Protein AF-A0A4R8XDR7-F1 (afdb_monomer_lite)

Radius of gyration: 15.16 Å; chains: 1; bounding box: 42×32×37 Å

Foldseek 3Di:
DEEEALQLVVLLQVVDPPVCSVLLLVLVLVCLLVVVYAFALLSLVVCCVPVVPDPSNVSSVVSPPSRVVLFQDPVLLVVQQVLQVVVVQPVAQDDPVPDDHRLSRSLSSVVVCVVVVNDYAYRHPFDDDDPHYDTPVSSCVSVVHHYDYSVVSCVSSVSDDD

pLDDT: mean 87.78, std 9.66, range [51.88, 98.19]

Structure (mmCIF, N/CA/C/O backbone):
data_AF-A0A4R8XDR7-F1
#
_entry.id   AF-A0A4R8XDR7-F1
#
loop_
_atom_site.group_PDB
_atom_site.id
_atom_site.type_symbol
_atom_site.label_atom_id
_atom_site.label_alt_id
_atom_site.label_comp_id
_atom_site.label_asym_id
_atom_site.label_entity_id
_atom_site.label_seq_id
_atom_site.pdbx_PDB_ins_code
_atom_site.Cartn_x
_atom_site.Cartn_y
_atom_site.Cartn_z
_atom_site.occupancy
_atom_site.B_iso_or_equiv
_atom_site.auth_seq_id
_atom_site.auth_comp_id
_atom_site.auth_asym_id
_atom_site.auth_atom_id
_atom_site.pdbx_PDB_model_num
ATOM 1 N N . MET A 1 1 ? -7.816 -8.168 -1.173 1.00 94.25 1 MET A N 1
ATOM 2 C CA . MET A 1 1 ? -6.901 -7.576 -0.170 1.00 94.25 1 MET A CA 1
ATOM 3 C C . MET A 1 1 ? -6.616 -6.143 -0.580 1.00 94.25 1 MET A C 1
ATOM 5 O O . MET A 1 1 ? -6.658 -5.881 -1.771 1.00 94.25 1 MET A O 1
ATOM 9 N N . VAL A 1 2 ? -6.364 -5.235 0.356 1.00 97.12 2 VAL A N 1
ATOM 10 C CA . VAL A 1 2 ? -5.957 -3.855 0.057 1.00 97.12 2 VAL A CA 1
ATOM 11 C C . VAL A 1 2 ? -4.495 -3.692 0.459 1.00 97.12 2 VAL A C 1
ATOM 13 O O . VAL A 1 2 ? -4.158 -3.988 1.606 1.00 97.12 2 VAL A O 1
ATOM 16 N N . ILE A 1 3 ? -3.638 -3.250 -0.462 1.00 96.44 3 ILE A N 1
ATOM 17 C CA . ILE A 1 3 ? -2.304 -2.737 -0.129 1.00 96.44 3 ILE A CA 1
ATOM 18 C C . ILE A 1 3 ? -2.390 -1.216 -0.136 1.00 96.44 3 ILE A C 1
ATOM 20 O O . ILE A 1 3 ? -2.887 -0.669 -1.109 1.00 96.44 3 ILE A O 1
ATOM 24 N N . ALA A 1 4 ? -1.927 -0.535 0.904 1.00 95.75 4 ALA A N 1
ATOM 25 C CA . ALA A 1 4 ? -1.970 0.924 0.958 1.00 95.75 4 ALA A CA 1
ATOM 26 C C . ALA A 1 4 ? -0.575 1.551 0.900 1.00 95.75 4 ALA A C 1
ATOM 28 O O . ALA A 1 4 ? 0.381 0.995 1.443 1.00 95.75 4 ALA A O 1
ATOM 29 N N . ASP A 1 5 ? -0.481 2.726 0.285 1.00 94.81 5 ASP A N 1
ATOM 30 C CA . ASP A 1 5 ? 0.626 3.655 0.504 1.00 94.81 5 ASP A CA 1
ATOM 31 C C . ASP A 1 5 ? 0.256 4.716 1.559 1.00 94.81 5 ASP A C 1
ATOM 33 O O . ASP A 1 5 ? -0.840 4.702 2.135 1.00 94.81 5 ASP A O 1
ATOM 37 N N . ALA A 1 6 ? 1.181 5.632 1.857 1.00 93.06 6 ALA A N 1
ATOM 38 C CA . ALA A 1 6 ? 0.955 6.636 2.890 1.00 93.06 6 ALA A CA 1
ATOM 39 C C . ALA A 1 6 ? -0.171 7.611 2.512 1.00 93.06 6 ALA A C 1
ATOM 41 O O . ALA A 1 6 ? -1.004 7.948 3.357 1.00 93.06 6 ALA A O 1
ATOM 42 N N . GLN A 1 7 ? -0.235 8.037 1.246 1.00 93.31 7 GLN A N 1
ATOM 43 C CA . GLN A 1 7 ? -1.251 8.984 0.783 1.00 93.31 7 GLN A CA 1
ATOM 44 C C . GLN A 1 7 ? -2.658 8.377 0.833 1.00 93.31 7 GLN A C 1
ATOM 46 O O . GLN A 1 7 ? -3.595 9.015 1.309 1.00 93.31 7 GLN A O 1
ATOM 51 N N . GLY A 1 8 ? -2.809 7.118 0.424 1.00 94.88 8 GLY A N 1
ATOM 52 C CA . GLY A 1 8 ? -4.066 6.390 0.491 1.00 94.88 8 GLY A CA 1
ATOM 53 C C . GLY A 1 8 ? -4.552 6.177 1.928 1.00 94.88 8 GLY A C 1
ATOM 54 O O . GLY A 1 8 ? -5.747 6.322 2.200 1.00 94.88 8 GLY A O 1
ATOM 55 N N . LEU A 1 9 ? -3.641 5.906 2.872 1.00 94.38 9 LEU A N 1
ATOM 56 C CA . LEU A 1 9 ? -3.977 5.841 4.300 1.00 94.38 9 LEU A CA 1
ATOM 57 C C . LEU A 1 9 ? -4.442 7.194 4.851 1.00 94.38 9 LEU A C 1
ATOM 59 O O . LEU A 1 9 ? -5.398 7.226 5.622 1.00 94.38 9 LEU A O 1
ATOM 63 N N . ILE A 1 10 ? -3.815 8.302 4.449 1.00 92.88 10 ILE A N 1
ATOM 64 C CA . ILE A 1 10 ? -4.272 9.652 4.819 1.00 92.88 10 ILE A CA 1
ATOM 65 C C . ILE A 1 10 ? -5.660 9.915 4.232 1.00 92.88 10 ILE A C 1
ATOM 67 O O . ILE A 1 10 ? -6.572 10.297 4.962 1.00 92.88 10 ILE A O 1
ATOM 71 N N . GLY A 1 11 ? -5.857 9.605 2.949 1.00 92.81 11 GLY A N 1
ATOM 72 C CA . GLY A 1 11 ? -7.139 9.778 2.276 1.00 92.81 11 GLY A CA 1
ATOM 73 C C . GLY A 1 11 ? -8.281 8.987 2.923 1.00 92.81 11 GLY A C 1
ATOM 74 O O . GLY A 1 11 ? -9.419 9.448 2.908 1.00 92.81 11 GLY A O 1
ATOM 75 N N . LEU A 1 12 ? -8.008 7.824 3.537 1.00 92.81 12 LEU A N 1
ATOM 76 C CA . LEU A 1 12 ? -9.010 7.091 4.327 1.00 92.81 12 LEU A CA 1
ATOM 77 C C . LEU A 1 12 ? -9.479 7.880 5.549 1.00 92.81 12 LEU A C 1
ATOM 79 O O . LEU A 1 12 ? -10.653 7.812 5.908 1.00 92.81 12 LEU A O 1
ATOM 83 N N . LEU A 1 13 ? -8.576 8.607 6.202 1.00 88.56 13 LEU A N 1
ATOM 84 C CA . LEU A 1 13 ? -8.897 9.386 7.396 1.00 88.56 13 LEU A CA 1
ATOM 85 C C . LEU A 1 13 ? -9.674 10.651 7.071 1.00 88.56 13 LEU A C 1
ATOM 87 O O . LEU A 1 13 ? -10.482 11.084 7.891 1.00 88.56 13 LEU A O 1
ATOM 91 N N . ASP A 1 14 ? -9.452 11.207 5.885 1.00 91.00 14 ASP A N 1
ATOM 92 C CA . ASP A 1 14 ? -10.164 12.385 5.396 1.00 91.00 14 ASP A CA 1
ATOM 93 C C . ASP A 1 14 ? -11.628 12.084 5.032 1.00 91.00 14 ASP A C 1
ATOM 95 O O . ASP A 1 14 ? -12.422 13.006 4.843 1.00 91.00 14 ASP A O 1
ATOM 99 N N . LEU A 1 15 ? -12.026 10.803 4.996 1.00 92.50 15 LEU A N 1
ATOM 100 C CA . LEU A 1 15 ? -13.426 10.402 4.820 1.00 92.50 15 LEU A CA 1
ATOM 101 C C . LEU A 1 15 ? -14.308 10.755 6.023 1.00 92.50 15 LEU A C 1
ATOM 103 O O . LEU A 1 15 ? -15.530 10.811 5.876 1.00 92.50 15 LEU A O 1
ATOM 107 N N . VAL A 1 16 ? -13.719 10.958 7.206 1.00 90.56 16 VAL A N 1
ATOM 108 C CA . VAL A 1 16 ? -14.462 11.235 8.440 1.00 90.56 16 VAL A CA 1
ATOM 109 C C . VAL A 1 16 ? -13.918 12.463 9.175 1.00 90.56 16 VAL A C 1
ATOM 111 O O . VAL A 1 16 ? -12.720 12.750 9.125 1.00 90.56 16 VAL A O 1
ATOM 114 N N . PRO A 1 17 ? -14.763 13.196 9.920 1.00 88.88 17 PRO A N 1
ATOM 115 C CA . PRO A 1 17 ? -14.294 14.267 10.793 1.00 88.88 17 PRO A CA 1
ATOM 116 C C . PRO A 1 17 ? -13.285 13.760 11.834 1.00 88.88 17 PRO A C 1
ATOM 118 O O . PRO A 1 17 ? -13.373 12.627 12.306 1.00 88.88 17 PRO A O 1
ATOM 121 N N . LYS A 1 18 ? -12.373 14.632 12.294 1.00 85.62 18 LYS A N 1
ATOM 122 C CA . LYS A 1 18 ? -11.364 14.287 13.322 1.00 85.62 18 LYS A CA 1
ATOM 123 C C . LYS A 1 18 ? -11.961 13.691 14.611 1.00 85.62 18 LYS A C 1
ATOM 125 O O . LYS A 1 18 ? -11.287 12.913 15.279 1.00 85.62 18 LYS A O 1
ATOM 130 N N . SER A 1 19 ? -13.210 14.022 14.958 1.00 86.38 19 SER A N 1
ATOM 131 C CA . SER A 1 19 ? -13.931 13.442 16.104 1.00 86.38 19 SER A CA 1
ATOM 132 C C . SER A 1 19 ? -14.195 11.939 15.971 1.00 86.38 19 SER A C 1
ATOM 134 O O . SER A 1 19 ? -14.222 11.243 16.984 1.00 86.38 19 SER A O 1
ATOM 136 N N . ASP A 1 20 ? -14.331 11.442 14.740 1.00 87.38 20 ASP A N 1
ATOM 137 C CA . ASP A 1 20 ? -14.745 10.069 14.428 1.00 87.38 20 ASP A CA 1
ATOM 138 C C . ASP A 1 20 ? -13.578 9.199 13.931 1.00 87.38 20 ASP A C 1
ATOM 140 O O . ASP A 1 20 ? -13.736 8.007 13.664 1.00 87.38 20 ASP A O 1
ATOM 144 N N . GLN A 1 21 ? -12.368 9.763 13.868 1.00 87.69 21 GLN A N 1
ATOM 145 C CA . GLN A 1 21 ? -11.173 9.039 13.432 1.00 87.69 21 GLN A CA 1
ATOM 146 C C . GLN A 1 21 ? -10.791 7.899 14.381 1.00 87.69 21 GLN A C 1
ATOM 148 O O . GLN A 1 21 ? -10.274 6.883 13.930 1.00 87.69 21 GLN A O 1
ATOM 153 N N . LYS A 1 22 ? -11.051 8.012 15.691 1.00 85.94 22 LYS A N 1
ATOM 154 C CA . LYS A 1 22 ? -10.674 6.957 16.648 1.00 85.94 22 LYS A CA 1
ATOM 155 C C . LYS A 1 22 ? -11.395 5.620 16.365 1.00 85.94 22 LYS A C 1
ATOM 157 O O . LYS A 1 22 ? -10.695 4.623 16.201 1.00 85.94 22 LYS A O 1
ATOM 162 N N . PRO A 1 23 ? -12.738 5.567 16.251 1.00 88.44 23 PRO A N 1
ATOM 163 C CA . PRO A 1 23 ? -13.436 4.359 15.801 1.00 88.44 23 PRO A CA 1
ATOM 164 C C . PRO A 1 23 ? -12.951 3.828 14.445 1.00 88.44 23 PRO A C 1
ATOM 166 O O . PRO A 1 23 ? -12.817 2.616 14.273 1.00 88.44 23 PRO A O 1
ATOM 169 N N . LEU A 1 24 ? -12.643 4.723 13.497 1.00 90.31 24 LEU A N 1
ATOM 170 C CA . LEU A 1 24 ? -12.077 4.336 12.205 1.00 90.31 24 LEU A CA 1
ATOM 171 C C . LEU A 1 24 ? -10.728 3.620 12.382 1.00 90.31 24 LEU A C 1
ATOM 173 O O . LEU A 1 24 ? -10.537 2.549 11.815 1.00 90.31 24 LEU A O 1
ATOM 177 N N . PHE A 1 25 ? -9.825 4.140 13.217 1.00 89.19 25 PHE A N 1
ATOM 178 C CA . PHE A 1 25 ? -8.541 3.494 13.504 1.00 89.19 25 PHE A CA 1
ATOM 179 C C . PHE A 1 25 ? -8.687 2.118 14.151 1.00 89.19 25 PHE A C 1
ATOM 181 O O . PHE A 1 25 ? -7.928 1.212 13.805 1.00 89.19 25 PHE A O 1
ATOM 188 N N . ASP A 1 26 ? -9.664 1.919 15.037 1.00 89.44 26 ASP A N 1
ATOM 189 C CA . ASP A 1 26 ? -9.937 0.594 15.607 1.00 89.44 26 ASP A CA 1
ATOM 190 C C . ASP A 1 26 ? -10.322 -0.403 14.496 1.00 89.44 26 ASP A C 1
ATOM 192 O O . ASP A 1 26 ? -9.826 -1.532 14.459 1.00 89.44 26 ASP A O 1
ATOM 196 N N . ASN A 1 27 ? -11.150 0.020 13.536 1.00 92.06 27 ASN A N 1
ATOM 197 C CA . ASN A 1 27 ? -11.540 -0.807 12.389 1.00 92.06 27 ASN A CA 1
ATOM 198 C C . ASN A 1 27 ? -10.379 -1.050 11.411 1.00 92.06 27 ASN A C 1
ATOM 200 O O . ASN A 1 27 ? -10.194 -2.178 10.946 1.00 92.06 27 ASN A O 1
ATOM 204 N N . VAL A 1 28 ? -9.571 -0.024 11.128 1.00 92.25 28 VAL A N 1
ATOM 205 C CA . VAL A 1 28 ? -8.369 -0.125 10.284 1.00 92.25 28 VAL A CA 1
ATOM 206 C C . VAL A 1 28 ? -7.364 -1.094 10.911 1.00 92.25 28 VAL A C 1
ATOM 208 O O . VAL A 1 28 ? -6.850 -1.970 10.218 1.00 92.25 28 VAL A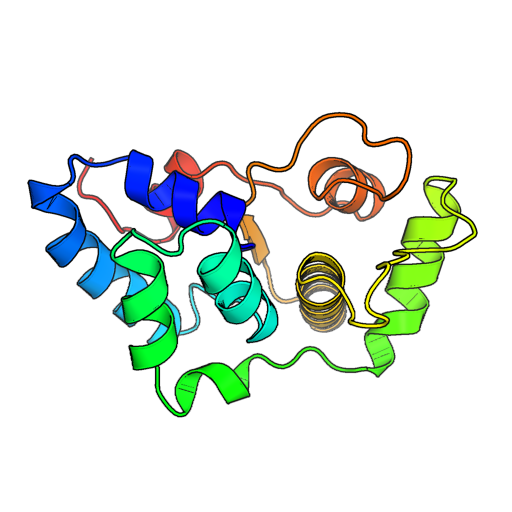 O 1
ATOM 211 N N . THR A 1 29 ? -7.152 -1.013 12.227 1.00 91.44 29 THR A N 1
ATOM 212 C CA . THR A 1 29 ? -6.271 -1.924 12.977 1.00 91.44 29 THR A CA 1
ATOM 213 C C . THR A 1 29 ? -6.743 -3.369 12.845 1.00 91.44 29 THR A C 1
ATOM 215 O O . THR A 1 29 ? -5.963 -4.230 12.452 1.00 91.44 29 THR A O 1
ATOM 218 N N . ARG A 1 30 ? -8.041 -3.643 13.042 1.00 91.69 30 ARG A N 1
ATOM 219 C CA . ARG A 1 30 ? -8.601 -4.995 12.841 1.00 91.69 30 ARG A CA 1
ATOM 220 C C . ARG A 1 30 ? -8.424 -5.492 11.405 1.00 91.69 30 ARG A C 1
ATOM 222 O O . ARG A 1 30 ? -8.161 -6.675 11.178 1.00 91.69 30 ARG A O 1
ATOM 229 N N . CYS A 1 31 ? -8.574 -4.614 10.413 1.00 93.19 31 CYS A N 1
ATOM 230 C CA . CYS A 1 31 ? -8.340 -4.967 9.011 1.00 93.19 31 CYS A CA 1
ATOM 231 C C . CYS A 1 31 ? -6.867 -5.295 8.740 1.00 93.19 31 CYS A C 1
ATOM 233 O O . CYS A 1 31 ? -6.586 -6.210 7.966 1.00 93.19 31 CYS A O 1
ATOM 235 N N . PHE A 1 32 ? -5.945 -4.592 9.394 1.00 91.56 32 PHE A N 1
ATOM 236 C CA . PHE A 1 32 ? -4.514 -4.857 9.313 1.00 91.56 32 PHE A CA 1
ATOM 237 C C . PHE A 1 32 ? -4.130 -6.187 9.981 1.00 91.56 32 PHE A C 1
ATOM 239 O O . PHE A 1 32 ? -3.473 -7.032 9.370 1.00 91.56 32 PHE A O 1
ATOM 246 N N . GLU A 1 33 ? -4.620 -6.431 11.197 1.00 89.69 33 GLU A N 1
ATOM 247 C CA . GLU A 1 33 ? -4.372 -7.664 11.960 1.00 89.69 33 GLU A CA 1
ATOM 248 C C . GLU A 1 33 ? -4.968 -8.908 11.286 1.00 89.69 33 GLU A C 1
ATOM 250 O O . GLU A 1 33 ? -4.361 -9.977 11.291 1.00 89.69 33 GLU A O 1
ATOM 255 N N . SER A 1 34 ? -6.135 -8.775 10.648 1.00 90.50 34 SER A N 1
ATOM 256 C CA . SER A 1 34 ? -6.745 -9.849 9.845 1.00 90.50 34 SER A CA 1
ATOM 257 C C . SER A 1 34 ? -6.112 -10.016 8.457 1.00 90.50 34 SER A C 1
ATOM 259 O O . SER A 1 34 ? -6.485 -10.923 7.710 1.00 90.50 34 SER A O 1
ATOM 261 N N . GLY A 1 35 ? -5.169 -9.145 8.084 1.00 90.19 35 GLY A N 1
ATOM 262 C CA . GLY A 1 35 ? -4.475 -9.165 6.799 1.00 90.19 35 GLY A CA 1
ATOM 263 C C . GLY A 1 35 ? -5.326 -8.738 5.601 1.00 90.19 35 GLY A C 1
ATOM 264 O O . GLY A 1 35 ? -4.911 -8.983 4.466 1.00 90.19 35 GLY A O 1
ATOM 265 N N . ARG A 1 36 ? -6.497 -8.121 5.828 1.00 94.31 36 ARG A N 1
ATOM 266 C CA . ARG A 1 36 ? -7.347 -7.523 4.780 1.00 94.31 36 ARG A CA 1
ATOM 267 C C . ARG A 1 36 ? -6.748 -6.229 4.231 1.00 94.31 36 ARG A C 1
ATOM 269 O O . ARG A 1 36 ? -6.889 -5.987 3.034 1.00 94.31 36 ARG A O 1
ATOM 276 N N . LEU A 1 37 ? -6.088 -5.454 5.091 1.00 94.06 37 LEU A N 1
ATOM 277 C CA . LEU A 1 37 ? -5.275 -4.281 4.76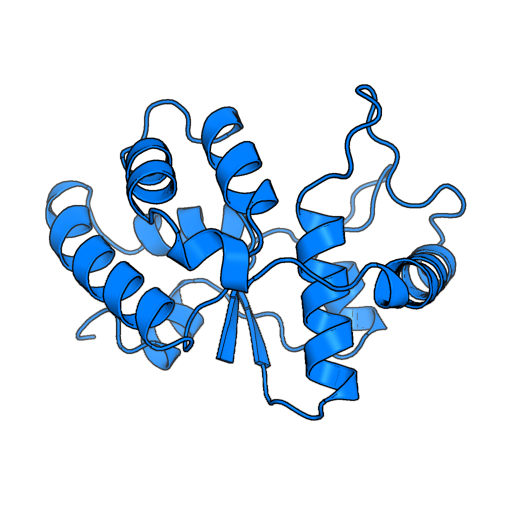7 1.00 94.06 37 LEU A CA 1
ATOM 278 C C . LEU A 1 37 ? -3.804 -4.611 5.039 1.00 94.06 37 LEU A C 1
ATOM 280 O O . LEU A 1 37 ? -3.495 -5.203 6.070 1.00 94.06 37 LEU A O 1
ATOM 284 N N . ARG A 1 38 ? -2.900 -4.239 4.136 1.00 92.75 38 ARG A N 1
ATOM 285 C CA . ARG A 1 38 ? -1.454 -4.426 4.297 1.00 92.75 38 ARG A CA 1
ATOM 286 C C . ARG A 1 38 ? -0.702 -3.204 3.798 1.00 92.75 38 ARG A C 1
ATOM 288 O O . ARG A 1 38 ? -1.155 -2.530 2.882 1.00 92.75 38 ARG A O 1
ATOM 295 N N . PHE A 1 39 ? 0.453 -2.946 4.383 1.00 92.19 39 PHE A N 1
ATOM 296 C CA . PHE A 1 39 ? 1.416 -1.967 3.899 1.00 92.19 39 PHE A CA 1
ATOM 297 C C . PHE A 1 39 ? 2.776 -2.282 4.533 1.00 92.19 39 PHE A C 1
ATOM 299 O O . PHE A 1 39 ? 2.813 -2.838 5.637 1.00 92.19 39 PHE A O 1
ATOM 306 N N . PRO A 1 40 ? 3.882 -1.983 3.841 1.00 90.81 40 PRO A N 1
ATOM 307 C CA . PRO A 1 40 ? 5.223 -2.215 4.358 1.00 90.81 40 PRO A CA 1
ATOM 308 C C . PRO A 1 40 ? 5.600 -1.172 5.425 1.00 90.81 40 PRO A C 1
ATOM 310 O O . PRO A 1 40 ? 4.964 -0.123 5.547 1.00 90.81 40 PRO A O 1
ATOM 313 N N . GLN A 1 41 ? 6.643 -1.447 6.211 1.00 88.38 41 GLN A N 1
ATOM 314 C CA . GLN A 1 41 ? 7.082 -0.566 7.304 1.00 88.38 41 GLN A CA 1
ATOM 315 C C . GLN A 1 41 ? 7.485 0.830 6.803 1.00 88.38 41 GLN A C 1
ATOM 317 O O . GLN A 1 41 ? 7.262 1.826 7.488 1.00 88.38 41 GLN A O 1
ATOM 322 N N . GLU A 1 42 ? 8.011 0.916 5.587 1.00 90.31 42 GLU A N 1
ATOM 323 C CA . GLU A 1 42 ? 8.436 2.154 4.941 1.00 90.31 42 GLU A CA 1
ATOM 324 C C . GLU A 1 42 ? 7.264 3.122 4.721 1.00 90.31 42 GLU A C 1
ATOM 326 O O . GLU A 1 42 ? 7.451 4.333 4.797 1.00 90.31 42 GLU A O 1
ATOM 331 N N . VAL A 1 43 ? 6.030 2.617 4.573 1.00 91.38 43 VAL A N 1
ATOM 332 C CA . VAL A 1 43 ? 4.821 3.461 4.538 1.00 91.38 43 VAL A CA 1
ATOM 333 C C . VAL A 1 43 ? 4.586 4.145 5.885 1.00 91.38 43 VAL A C 1
ATOM 335 O O . VAL A 1 43 ? 4.187 5.306 5.930 1.00 91.38 43 VAL A O 1
ATOM 338 N N . ILE A 1 44 ? 4.874 3.471 7.002 1.00 88.94 44 ILE A N 1
ATOM 339 C CA . ILE A 1 44 ? 4.803 4.101 8.324 1.00 88.94 44 ILE A CA 1
ATOM 340 C C . ILE A 1 44 ? 5.892 5.165 8.468 1.00 88.94 44 ILE A C 1
ATOM 342 O O . ILE A 1 44 ? 5.617 6.236 9.005 1.00 88.94 44 ILE A O 1
ATOM 346 N N . GLU A 1 45 ? 7.113 4.905 8.002 1.00 88.69 45 GLU A N 1
ATOM 347 C CA . GLU A 1 45 ? 8.194 5.900 8.029 1.00 88.69 45 GLU A CA 1
ATOM 348 C C . GLU A 1 45 ? 7.835 7.144 7.211 1.00 88.69 45 GLU A C 1
ATOM 350 O O . GLU A 1 45 ? 7.982 8.266 7.696 1.00 88.69 45 GLU A O 1
ATOM 355 N N . GLU A 1 46 ? 7.267 6.949 6.023 1.00 89.88 46 GLU A N 1
ATOM 356 C CA . GLU A 1 46 ? 6.765 8.026 5.176 1.00 89.88 46 GLU A CA 1
ATOM 357 C C . GLU A 1 46 ? 5.637 8.809 5.863 1.00 89.88 46 GLU A C 1
ATOM 359 O O . GLU A 1 46 ? 5.695 10.039 5.922 1.00 89.88 46 GLU A O 1
ATOM 364 N N . LEU A 1 47 ? 4.672 8.130 6.498 1.00 89.44 47 LEU A N 1
ATOM 365 C CA . LEU A 1 47 ? 3.616 8.772 7.294 1.00 89.44 47 LEU A CA 1
ATOM 366 C C . LEU A 1 47 ? 4.167 9.652 8.425 1.00 89.44 47 LEU A C 1
ATOM 368 O O . LEU A 1 47 ? 3.602 10.709 8.708 1.00 89.44 47 LEU A O 1
ATOM 372 N N . HIS A 1 48 ? 5.279 9.272 9.062 1.00 86.44 48 HIS A N 1
ATOM 373 C CA . HIS A 1 48 ? 5.921 10.111 10.084 1.00 86.44 48 HIS A CA 1
ATOM 374 C C . HIS A 1 48 ? 6.520 11.400 9.511 1.00 86.44 48 HIS A C 1
ATOM 376 O O . HIS A 1 48 ? 6.676 12.378 10.248 1.00 86.44 48 HIS A O 1
ATOM 382 N N . ILE A 1 49 ? 6.857 11.409 8.222 1.00 86.31 49 ILE A N 1
ATOM 383 C CA . ILE A 1 49 ? 7.391 12.576 7.522 1.00 86.31 49 ILE A CA 1
ATOM 384 C C . ILE A 1 49 ? 6.237 13.468 7.058 1.00 86.31 49 ILE A C 1
ATOM 386 O O . ILE A 1 49 ? 6.224 14.659 7.375 1.00 86.31 49 ILE A O 1
ATOM 390 N N . ILE A 1 50 ? 5.254 12.899 6.354 1.00 87.75 50 ILE A N 1
ATOM 391 C CA . ILE A 1 50 ? 4.203 13.676 5.679 1.00 87.75 50 ILE A CA 1
ATOM 392 C C . ILE A 1 50 ? 3.017 14.033 6.589 1.00 87.75 50 ILE A C 1
ATOM 394 O O . ILE A 1 50 ? 2.395 15.072 6.393 1.00 87.75 50 ILE A O 1
ATOM 398 N N . ALA A 1 51 ? 2.736 13.231 7.622 1.00 84.06 51 ALA A N 1
ATOM 399 C CA . ALA A 1 51 ? 1.607 13.405 8.546 1.00 84.06 51 ALA A CA 1
ATOM 400 C C . ALA A 1 51 ? 2.066 13.522 10.014 1.00 84.06 51 ALA A C 1
ATOM 402 O O . ALA A 1 51 ? 1.385 13.085 10.944 1.00 84.06 51 ALA A O 1
ATOM 403 N N . ARG A 1 52 ? 3.239 14.135 10.236 1.00 75.62 52 ARG A N 1
ATOM 404 C CA . ARG A 1 52 ? 3.936 14.216 11.537 1.00 75.62 52 ARG A CA 1
ATOM 405 C C . ARG A 1 52 ? 3.077 14.704 12.712 1.00 75.62 52 ARG A C 1
ATOM 407 O O . ARG A 1 52 ? 3.331 14.324 13.850 1.00 75.62 52 ARG A O 1
ATOM 414 N N . ASN A 1 53 ? 2.110 15.580 12.450 1.00 75.75 53 ASN A N 1
ATOM 415 C CA . ASN A 1 53 ? 1.261 16.185 13.482 1.00 75.75 53 ASN A CA 1
ATOM 416 C C . ASN A 1 53 ? -0.138 15.556 13.566 1.00 75.75 53 ASN A C 1
ATOM 418 O O . ASN A 1 53 ? -0.954 16.008 14.370 1.00 75.75 53 ASN A O 1
ATOM 422 N N . ASP A 1 54 ? -0.422 14.533 12.759 1.00 78.69 54 ASP A N 1
ATOM 423 C CA . ASP A 1 54 ? -1.700 13.833 12.771 1.00 78.69 54 ASP A CA 1
ATOM 424 C C . ASP A 1 54 ? -1.607 12.504 13.524 1.00 78.69 54 ASP A C 1
ATOM 426 O O . ASP A 1 54 ? -0.547 11.884 13.652 1.00 78.69 54 ASP A O 1
ATOM 430 N N . PHE A 1 55 ? -2.761 12.053 14.018 1.00 78.38 55 PHE A N 1
ATOM 431 C CA . PHE A 1 55 ? -2.895 10.843 14.832 1.00 78.38 55 PHE A CA 1
ATOM 432 C C . PHE A 1 55 ? -2.388 9.580 14.112 1.00 78.38 55 PHE A C 1
ATOM 434 O O . PHE A 1 55 ? -1.923 8.645 14.762 1.00 78.38 55 PHE A O 1
ATOM 441 N N . ILE A 1 56 ? -2.416 9.576 12.774 1.00 82.75 56 ILE A N 1
ATOM 442 C CA . ILE A 1 56 ? -1.964 8.459 11.934 1.00 82.75 56 ILE A CA 1
ATOM 443 C C . ILE A 1 56 ? -0.488 8.105 12.140 1.00 82.75 56 ILE A C 1
ATOM 445 O O . ILE A 1 56 ? -0.136 6.926 12.124 1.00 82.75 56 ILE A O 1
ATOM 449 N N . SER A 1 57 ? 0.362 9.105 12.399 1.00 79.88 57 SER A N 1
ATOM 450 C CA . SER A 1 57 ? 1.792 8.891 12.641 1.00 79.88 57 SER A CA 1
ATOM 451 C C . SER A 1 57 ? 2.014 8.067 13.918 1.00 79.88 57 SER A C 1
ATOM 453 O O . SER A 1 57 ? 2.691 7.038 13.907 1.00 79.88 57 SER A O 1
ATOM 455 N N . GLY A 1 58 ? 1.342 8.447 15.011 1.00 81.38 58 GLY A N 1
ATOM 456 C CA . GLY A 1 58 ? 1.383 7.724 16.282 1.00 81.38 58 GLY A CA 1
ATOM 457 C C . GLY A 1 58 ? 0.723 6.345 16.214 1.00 81.38 58 GLY A C 1
ATOM 458 O O . GLY A 1 58 ? 1.238 5.394 16.804 1.00 81.38 58 GLY A O 1
ATOM 459 N N . TRP A 1 59 ? -0.379 6.216 15.467 1.00 86.75 59 TRP A N 1
ATOM 460 C CA . TRP A 1 59 ? -1.065 4.938 15.263 1.00 86.75 59 TRP A CA 1
ATOM 461 C C . TRP A 1 59 ? -0.156 3.895 14.601 1.00 86.75 59 TRP A C 1
ATOM 463 O O . TRP A 1 59 ? -0.041 2.783 15.115 1.00 86.75 59 TRP A O 1
ATOM 473 N N . GLY A 1 60 ? 0.552 4.267 13.529 1.00 81.19 60 GLY A N 1
ATOM 474 C CA . GLY A 1 60 ? 1.453 3.360 12.813 1.00 81.19 60 GLY A CA 1
ATOM 475 C C . GLY A 1 60 ? 2.561 2.783 13.700 1.00 81.19 60 GLY A C 1
ATOM 476 O O . GLY A 1 60 ? 2.853 1.589 13.644 1.00 81.19 60 GLY A O 1
ATOM 477 N N . THR A 1 61 ? 3.123 3.601 14.596 1.00 79.94 61 THR A N 1
ATOM 478 C CA . THR A 1 61 ? 4.109 3.141 15.593 1.00 79.94 61 THR A CA 1
ATOM 479 C C . THR A 1 61 ? 3.513 2.141 16.594 1.00 79.94 61 THR A C 1
ATOM 481 O O . THR A 1 61 ? 4.214 1.242 17.062 1.00 79.94 61 THR A O 1
ATOM 484 N N . GLY A 1 62 ? 2.220 2.264 16.903 1.00 81.44 62 GLY A N 1
ATOM 485 C CA . GLY A 1 62 ? 1.498 1.401 17.840 1.00 81.44 62 GLY A CA 1
ATOM 486 C C . GLY A 1 62 ? 1.208 -0.019 17.337 1.00 81.44 62 GLY A C 1
ATOM 487 O O . GLY A 1 62 ? 0.879 -0.876 18.154 1.00 81.44 62 GLY A O 1
ATOM 488 N N . LEU A 1 63 ? 1.371 -0.306 16.037 1.00 80.81 63 LEU A N 1
ATOM 489 C CA . LEU A 1 63 ? 1.067 -1.619 15.437 1.00 80.81 63 LEU A CA 1
ATOM 490 C C . LEU A 1 63 ? 2.045 -2.749 15.834 1.00 80.81 63 LEU A C 1
ATOM 492 O O . LEU A 1 63 ? 1.784 -3.922 15.559 1.00 80.81 63 LEU A O 1
ATOM 496 N N . GLY A 1 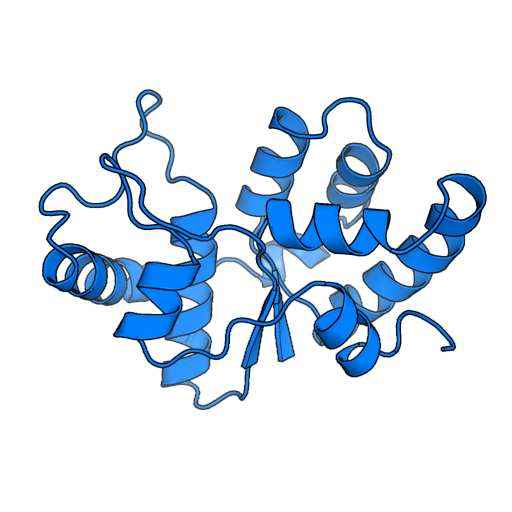64 ? 3.148 -2.437 16.524 1.00 73.50 64 GLY A N 1
ATOM 497 C CA . GLY A 1 64 ? 3.964 -3.427 17.242 1.00 73.50 64 GLY A CA 1
ATOM 498 C C . GLY A 1 64 ? 4.767 -4.380 16.348 1.00 73.50 64 GLY A C 1
ATOM 499 O O . GLY A 1 64 ? 5.497 -3.930 15.483 1.00 73.50 64 GLY A O 1
ATOM 500 N N . ALA A 1 65 ? 4.706 -5.696 16.584 1.00 68.31 65 ALA A N 1
ATOM 501 C CA . ALA A 1 65 ? 5.421 -6.707 15.778 1.00 68.31 65 ALA A CA 1
ATOM 502 C C . ALA A 1 65 ? 4.681 -7.075 14.477 1.00 68.31 65 ALA A C 1
ATOM 504 O O . ALA A 1 65 ? 5.231 -7.709 13.582 1.00 68.31 65 ALA A O 1
ATOM 505 N N . THR A 1 66 ? 3.419 -6.668 14.359 1.00 69.19 66 THR A N 1
ATOM 506 C CA . THR A 1 66 ? 2.525 -7.016 13.247 1.00 69.19 66 THR A CA 1
ATOM 507 C C . THR A 1 66 ? 2.941 -6.355 11.926 1.00 69.19 66 THR A C 1
ATOM 509 O O . THR A 1 66 ? 2.572 -6.835 10.860 1.00 69.19 66 THR A O 1
ATOM 512 N N . ARG A 1 67 ? 3.751 -5.287 11.988 1.00 69.50 67 ARG A N 1
ATOM 513 C CA . ARG A 1 67 ? 4.374 -4.615 10.827 1.00 69.50 67 ARG A CA 1
ATOM 514 C C . ARG A 1 67 ? 5.418 -5.470 10.111 1.00 69.50 67 ARG A C 1
ATOM 516 O O . ARG A 1 67 ? 5.472 -5.446 8.885 1.00 69.50 67 ARG A O 1
ATOM 523 N N . ASP A 1 68 ? 6.191 -6.266 10.848 1.00 66.94 68 ASP A N 1
ATOM 524 C CA . ASP A 1 68 ? 7.307 -7.041 10.284 1.00 66.94 68 ASP A CA 1
ATOM 525 C C . ASP A 1 68 ? 6.806 -8.195 9.396 1.00 66.94 68 ASP A C 1
ATOM 527 O O . ASP A 1 68 ? 7.548 -8.761 8.599 1.00 66.94 68 ASP A O 1
ATOM 531 N N . ALA A 1 69 ? 5.515 -8.531 9.495 1.00 67.81 69 ALA A N 1
ATOM 532 C CA . ALA A 1 69 ? 4.866 -9.534 8.657 1.00 67.81 69 ALA A CA 1
ATOM 533 C C . ALA A 1 69 ? 4.686 -9.092 7.192 1.00 67.81 69 ALA A C 1
ATOM 535 O O . ALA A 1 69 ? 4.318 -9.917 6.353 1.00 67.81 69 ALA A O 1
ATOM 536 N N . TYR A 1 70 ? 4.906 -7.810 6.882 1.00 74.50 70 TYR A N 1
ATOM 537 C CA . TYR A 1 70 ? 4.600 -7.220 5.577 1.00 74.50 70 TYR A CA 1
ATOM 538 C C . TYR A 1 70 ? 5.818 -6.585 4.902 1.00 74.50 70 TYR A C 1
ATOM 540 O O . TYR A 1 70 ? 5.693 -5.635 4.131 1.00 74.50 70 TYR A O 1
ATOM 548 N N . THR A 1 71 ? 7.002 -7.141 5.158 1.00 78.06 71 THR A N 1
ATOM 549 C CA . THR A 1 71 ? 8.213 -6.826 4.399 1.00 78.06 71 THR A CA 1
ATOM 550 C C . THR A 1 71 ? 8.147 -7.481 3.024 1.00 78.06 71 THR A C 1
ATOM 552 O O . THR A 1 71 ? 8.066 -8.703 2.918 1.00 78.06 71 THR A O 1
ATOM 555 N N . ALA A 1 72 ? 8.202 -6.674 1.967 1.00 74.69 72 ALA A N 1
ATOM 556 C CA . ALA A 1 72 ? 8.210 -7.185 0.603 1.00 74.69 72 ALA A CA 1
ATOM 557 C C . ALA A 1 72 ? 9.507 -7.955 0.303 1.00 74.69 72 ALA A C 1
ATOM 559 O O . ALA A 1 72 ? 10.598 -7.505 0.664 1.00 74.69 72 ALA A O 1
ATOM 560 N N . ASP A 1 73 ? 9.428 -9.079 -0.408 1.00 85.31 73 ASP A N 1
ATOM 561 C CA . ASP A 1 73 ? 10.624 -9.843 -0.784 1.00 85.31 73 ASP A CA 1
ATOM 562 C C . ASP A 1 73 ? 11.514 -9.038 -1.760 1.00 85.31 73 ASP A C 1
ATOM 564 O O . ASP A 1 73 ? 11.049 -8.340 -2.670 1.00 85.31 73 ASP A O 1
ATOM 568 N N . ILE A 1 74 ? 12.829 -9.079 -1.529 1.00 86.69 74 ILE A N 1
ATOM 569 C CA . ILE A 1 74 ? 13.844 -8.408 -2.352 1.00 86.69 74 ILE A CA 1
ATOM 570 C C . ILE A 1 74 ? 13.919 -8.989 -3.763 1.00 86.69 74 ILE A C 1
ATOM 572 O O . ILE A 1 74 ? 14.303 -8.285 -4.698 1.00 86.69 74 ILE A O 1
ATOM 576 N N . ALA A 1 75 ? 13.485 -10.238 -3.947 1.00 90.56 75 ALA A N 1
ATOM 577 C CA . ALA A 1 75 ? 13.382 -10.871 -5.255 1.00 90.56 75 ALA A CA 1
ATOM 578 C C . ALA A 1 75 ? 12.514 -10.060 -6.235 1.00 90.56 75 ALA A C 1
ATOM 580 O O . ALA A 1 75 ? 12.812 -10.027 -7.432 1.00 90.56 75 ALA A O 1
ATOM 581 N N . TYR A 1 76 ? 11.499 -9.344 -5.735 1.00 92.12 76 TYR A N 1
ATOM 582 C CA . TYR A 1 76 ? 10.592 -8.544 -6.561 1.00 92.12 76 TYR A CA 1
ATOM 583 C C . TYR A 1 76 ? 11.113 -7.140 -6.897 1.00 92.12 76 TYR A C 1
ATOM 585 O O . TYR A 1 76 ? 10.448 -6.400 -7.619 1.00 92.12 76 TYR A O 1
ATOM 593 N N . LEU A 1 77 ? 12.322 -6.765 -6.459 1.00 89.81 77 LEU A N 1
ATOM 594 C CA . LEU A 1 77 ? 12.921 -5.488 -6.856 1.00 89.81 77 LEU A CA 1
ATOM 595 C C . LEU A 1 77 ? 13.250 -5.461 -8.356 1.00 89.81 77 LEU A C 1
ATOM 597 O O . LEU A 1 77 ? 12.965 -4.484 -9.038 1.00 89.81 77 LEU A O 1
ATOM 601 N N . ARG A 1 78 ? 13.818 -6.545 -8.900 1.00 89.75 78 ARG A N 1
ATOM 602 C CA . ARG A 1 78 ? 14.161 -6.627 -10.329 1.00 89.75 78 ARG A CA 1
ATOM 603 C C . ARG A 1 78 ? 12.940 -6.491 -11.257 1.00 89.75 78 ARG A C 1
ATOM 605 O O . ARG A 1 78 ? 13.037 -5.693 -12.187 1.00 89.75 78 ARG A O 1
ATOM 612 N N . PRO A 1 79 ? 11.829 -7.234 -11.071 1.00 92.44 79 PRO A N 1
ATOM 613 C CA . PRO A 1 79 ? 10.642 -7.043 -11.905 1.00 92.44 79 PRO A CA 1
ATOM 614 C C . PRO A 1 79 ? 10.041 -5.642 -11.746 1.00 92.44 79 PRO A C 1
ATOM 616 O O . PRO A 1 79 ? 9.645 -5.057 -12.750 1.00 92.44 79 PRO A O 1
ATOM 619 N N . LEU A 1 80 ? 10.071 -5.058 -10.541 1.00 92.94 80 LEU A N 1
ATOM 620 C CA . LEU A 1 80 ? 9.662 -3.667 -10.350 1.00 92.94 80 LEU A CA 1
ATOM 621 C C . LEU A 1 80 ? 10.533 -2.695 -11.157 1.00 92.94 80 LEU A C 1
ATOM 623 O O . LEU A 1 80 ? 9.999 -1.854 -11.866 1.00 92.94 80 LEU A O 1
ATOM 627 N N . MET A 1 81 ? 11.860 -2.828 -11.120 1.00 91.00 81 MET A N 1
ATOM 628 C CA . MET A 1 81 ? 12.746 -1.960 -11.909 1.00 91.00 81 MET A CA 1
ATOM 629 C C . MET A 1 81 ? 12.535 -2.128 -13.419 1.00 91.00 81 MET A C 1
ATOM 631 O O . MET A 1 81 ? 12.653 -1.161 -14.164 1.00 91.00 81 MET A O 1
ATOM 635 N N . ALA A 1 82 ? 12.194 -3.335 -13.882 1.00 91.75 82 ALA A N 1
ATOM 636 C CA . ALA A 1 82 ? 11.852 -3.560 -15.284 1.00 91.75 82 ALA A CA 1
ATOM 637 C C . ALA A 1 82 ? 10.568 -2.812 -15.685 1.00 91.75 82 ALA A C 1
ATOM 639 O O . ALA A 1 82 ? 10.553 -2.166 -16.728 1.00 91.75 82 ALA A O 1
ATOM 640 N N . LEU A 1 83 ? 9.534 -2.842 -14.835 1.00 93.44 83 LEU A N 1
ATOM 641 C CA . LEU A 1 83 ? 8.297 -2.077 -15.026 1.00 93.44 83 LEU A CA 1
ATOM 642 C C . LEU A 1 83 ? 8.570 -0.565 -15.082 1.00 93.44 83 LEU A C 1
ATOM 644 O O . LEU A 1 83 ? 8.104 0.135 -15.974 1.00 93.44 83 LEU A O 1
ATOM 648 N N . VAL A 1 84 ? 9.382 -0.066 -14.153 1.00 91.88 84 VAL A N 1
ATOM 649 C CA . VAL A 1 84 ? 9.749 1.355 -14.071 1.00 91.88 84 VAL A CA 1
ATOM 650 C C . VAL A 1 84 ? 10.542 1.800 -15.306 1.00 91.88 84 VAL A C 1
ATOM 652 O O . VAL A 1 84 ? 10.299 2.877 -15.851 1.00 91.88 84 VAL A O 1
ATOM 655 N N . ALA A 1 85 ? 11.424 0.940 -15.822 1.00 91.06 85 ALA A N 1
ATOM 656 C CA . ALA A 1 85 ? 12.123 1.191 -17.077 1.00 91.06 85 ALA A CA 1
ATOM 657 C C . ALA A 1 85 ? 11.169 1.226 -18.289 1.00 91.06 85 ALA A C 1
ATOM 659 O O . ALA A 1 85 ? 11.369 2.048 -19.184 1.00 91.06 85 ALA A O 1
ATOM 660 N N . CYS A 1 86 ? 10.120 0.391 -18.318 1.00 90.75 86 CYS A N 1
ATOM 661 C CA . CYS A 1 86 ? 9.071 0.436 -19.351 1.00 90.75 86 CYS A CA 1
ATOM 662 C C . CYS A 1 86 ? 8.319 1.774 -19.359 1.00 90.75 86 CYS A C 1
ATOM 664 O O . CYS A 1 86 ? 7.999 2.288 -20.429 1.00 90.75 86 CYS A O 1
ATOM 666 N N . LEU A 1 87 ? 8.135 2.381 -18.186 1.00 89.75 87 LEU A N 1
ATOM 667 C CA . LEU A 1 87 ? 7.546 3.713 -18.022 1.00 89.75 87 LEU A CA 1
ATOM 668 C C . LEU A 1 87 ? 8.490 4.867 -18.422 1.00 89.75 87 LEU A C 1
ATOM 670 O O . LEU A 1 87 ? 8.095 6.030 -18.371 1.00 89.75 87 LEU A O 1
ATOM 674 N N . GLY A 1 88 ? 9.727 4.572 -18.837 1.00 88.25 88 GLY A N 1
ATOM 675 C CA . GLY A 1 88 ? 10.711 5.567 -19.275 1.00 88.25 88 GLY A CA 1
ATOM 676 C C . GLY A 1 88 ? 11.615 6.113 -18.166 1.00 88.25 88 GLY A C 1
ATOM 677 O O . GLY A 1 88 ? 12.429 6.996 -18.434 1.00 88.25 88 GLY A O 1
ATOM 678 N N . PHE A 1 89 ? 11.528 5.575 -16.948 1.00 85.88 89 PHE A N 1
ATOM 679 C CA . PHE A 1 89 ? 12.361 5.974 -15.812 1.00 85.88 89 PHE A CA 1
ATOM 680 C C . PHE A 1 89 ? 13.585 5.054 -15.713 1.00 85.88 89 PHE A C 1
ATOM 682 O O . PHE A 1 89 ? 13.601 4.063 -14.985 1.00 85.88 89 PHE A O 1
ATOM 689 N N . SER A 1 90 ? 14.628 5.359 -16.487 1.00 71.69 90 SER A N 1
ATOM 690 C CA . SER A 1 90 ? 15.828 4.513 -16.599 1.00 71.69 90 SER A CA 1
ATOM 691 C C . SER A 1 90 ? 16.671 4.421 -15.323 1.00 71.69 90 SER A C 1
ATOM 693 O O . SER A 1 90 ? 17.396 3.444 -15.154 1.00 71.69 90 SER A O 1
ATOM 695 N N . GLU A 1 91 ? 16.578 5.419 -14.442 1.00 70.19 91 GLU A N 1
ATOM 696 C CA . GLU A 1 91 ? 17.291 5.458 -13.154 1.00 70.19 91 GLU A CA 1
ATOM 697 C C . GLU A 1 91 ? 16.440 4.908 -11.995 1.00 70.19 91 GLU A C 1
ATOM 699 O O . GLU A 1 91 ? 16.917 4.767 -10.872 1.00 70.19 91 GLU A O 1
ATOM 704 N N . GLY A 1 92 ? 15.199 4.493 -12.275 1.00 74.31 92 GLY A N 1
ATOM 705 C CA . GLY A 1 92 ? 14.322 3.885 -11.286 1.00 74.31 92 GLY A CA 1
ATOM 706 C C . GLY A 1 92 ? 13.714 4.912 -10.332 1.00 74.31 92 GLY A C 1
ATOM 707 O O . GLY A 1 92 ? 13.123 5.904 -10.753 1.00 74.31 92 GLY A O 1
ATOM 708 N N . PHE A 1 93 ? 13.837 4.637 -9.037 1.00 72.50 93 PHE A N 1
ATOM 709 C CA . PHE A 1 93 ? 13.397 5.516 -7.961 1.00 72.50 93 PHE A CA 1
ATOM 710 C C . PHE A 1 93 ? 14.638 6.107 -7.286 1.00 72.50 93 PHE A C 1
ATOM 712 O O . PHE A 1 93 ? 15.199 5.504 -6.371 1.00 72.50 93 PHE A O 1
ATOM 719 N N . GLU A 1 94 ? 15.103 7.265 -7.748 1.00 62.66 94 GLU A N 1
ATOM 720 C CA . GLU A 1 94 ? 16.200 7.955 -7.069 1.00 62.66 94 GLU A CA 1
ATOM 721 C C . GLU A 1 94 ? 15.675 8.737 -5.862 1.00 62.66 94 GLU A C 1
ATOM 723 O O . GLU A 1 94 ? 14.853 9.647 -5.993 1.00 62.66 94 GLU A O 1
ATOM 728 N N . ALA A 1 95 ? 16.186 8.412 -4.676 1.00 59.25 95 ALA A N 1
ATOM 729 C CA . ALA A 1 95 ? 16.008 9.221 -3.479 1.00 59.25 95 ALA A CA 1
ATOM 730 C C . ALA A 1 95 ? 17.339 9.868 -3.083 1.00 59.25 95 ALA A C 1
ATOM 732 O O . ALA A 1 95 ? 18.379 9.212 -3.009 1.00 59.25 95 ALA A O 1
ATOM 733 N N . LEU A 1 96 ? 17.303 11.170 -2.788 1.00 53.28 96 LEU A N 1
ATOM 734 C CA . LEU A 1 96 ? 18.484 11.971 -2.435 1.00 53.28 96 LEU A CA 1
ATOM 735 C C . LEU A 1 96 ? 19.183 11.510 -1.141 1.00 53.28 96 LEU A C 1
ATOM 737 O O . LEU A 1 96 ? 20.320 11.902 -0.884 1.00 53.28 96 LEU A O 1
ATOM 741 N N . ASP A 1 97 ? 18.511 10.711 -0.314 1.00 59.28 97 ASP A N 1
ATOM 742 C CA . ASP A 1 97 ? 18.999 10.208 0.970 1.00 59.28 97 ASP A CA 1
ATOM 743 C C . ASP A 1 97 ? 19.480 8.744 0.918 1.00 59.28 97 ASP A C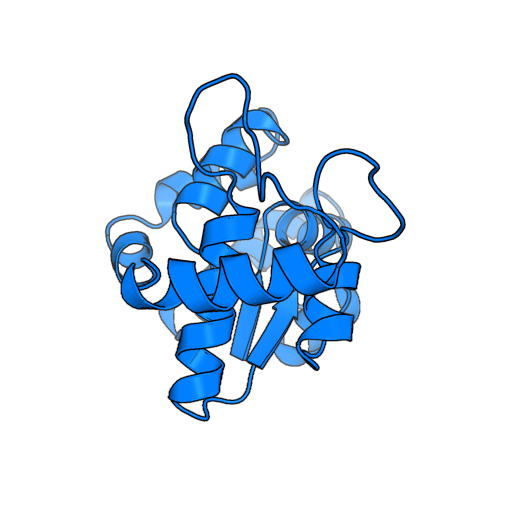 1
ATOM 745 O O . ASP A 1 97 ? 19.803 8.173 1.964 1.00 59.28 97 ASP A O 1
ATOM 749 N N . ASN A 1 98 ? 19.580 8.152 -0.282 1.00 60.97 98 ASN A N 1
ATOM 750 C CA . ASN A 1 98 ? 19.911 6.740 -0.518 1.00 60.97 98 ASN A CA 1
ATOM 751 C C . ASN A 1 98 ? 18.965 5.742 0.180 1.00 60.97 98 ASN A C 1
ATOM 753 O O . ASN A 1 98 ? 19.349 4.586 0.383 1.00 60.97 98 ASN A O 1
ATOM 757 N N . LYS A 1 99 ? 17.757 6.160 0.582 1.00 72.94 99 LYS A N 1
ATOM 758 C CA . LYS A 1 99 ? 16.736 5.253 1.109 1.00 72.94 99 LYS A CA 1
ATOM 759 C C . LYS A 1 99 ? 15.682 4.965 0.054 1.00 72.94 99 LYS A C 1
ATOM 761 O O . LYS A 1 99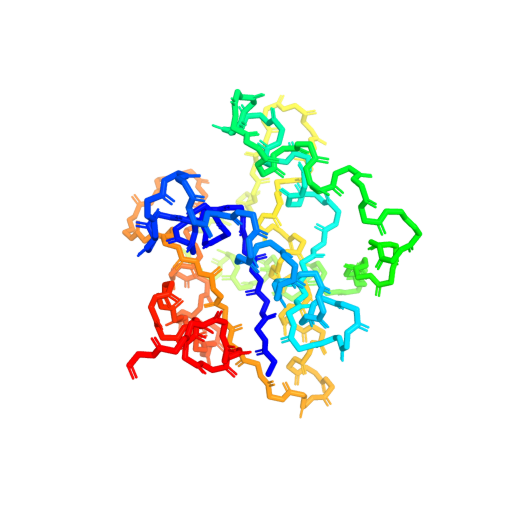 ? 15.200 5.871 -0.613 1.00 72.94 99 LYS A O 1
ATOM 766 N N . ASP A 1 100 ? 15.287 3.704 -0.044 1.00 80.38 100 ASP A N 1
ATOM 767 C CA . ASP A 1 100 ? 14.202 3.297 -0.929 1.00 80.38 100 ASP A CA 1
ATOM 768 C C . ASP A 1 100 ? 12.888 3.978 -0.488 1.00 80.38 100 ASP A C 1
ATOM 770 O O . ASP A 1 100 ? 12.478 3.824 0.668 1.00 80.38 100 ASP A O 1
ATOM 774 N N . PRO A 1 101 ? 12.208 4.742 -1.364 1.00 86.19 101 PRO A N 1
ATOM 775 C CA . PRO A 1 101 ? 10.922 5.336 -1.030 1.00 86.19 101 PRO A CA 1
ATOM 776 C C . PRO A 1 101 ? 9.851 4.256 -0.842 1.00 86.19 101 PRO A C 1
ATOM 778 O O . PRO A 1 101 ? 9.901 3.186 -1.455 1.00 86.19 101 PRO A O 1
ATOM 781 N N . ALA A 1 102 ? 8.830 4.550 -0.032 1.00 89.75 102 ALA A N 1
ATOM 782 C CA . ALA A 1 102 ? 7.802 3.578 0.350 1.00 89.75 102 ALA A CA 1
ATOM 783 C C . ALA A 1 102 ? 7.082 2.946 -0.857 1.00 89.75 102 ALA A C 1
ATOM 785 O O . ALA A 1 102 ? 6.743 1.760 -0.827 1.00 89.75 102 ALA A O 1
ATOM 786 N N . ILE A 1 103 ? 6.927 3.700 -1.951 1.00 91.50 103 ILE A N 1
ATOM 787 C CA . ILE A 1 103 ? 6.382 3.225 -3.231 1.00 91.50 103 ILE A CA 1
ATOM 788 C C . ILE A 1 103 ? 7.119 1.992 -3.784 1.00 91.50 103 ILE A C 1
ATOM 790 O O . ILE A 1 103 ? 6.467 1.089 -4.309 1.00 91.50 103 ILE A O 1
ATOM 794 N N . ILE A 1 104 ? 8.444 1.879 -3.595 1.00 91.44 104 ILE A N 1
ATOM 795 C CA . ILE A 1 104 ? 9.211 0.684 -3.991 1.00 91.44 104 ILE A CA 1
ATOM 796 C C . ILE A 1 104 ? 8.704 -0.542 -3.243 1.00 91.44 104 ILE A C 1
ATOM 798 O O . ILE A 1 104 ? 8.515 -1.615 -3.818 1.00 91.44 104 ILE A O 1
ATOM 802 N N . HIS A 1 105 ? 8.498 -0.392 -1.940 1.00 92.44 105 HIS A N 1
ATOM 803 C CA . HIS A 1 105 ? 8.108 -1.488 -1.068 1.00 92.44 105 HIS A CA 1
ATOM 804 C C . HIS A 1 105 ? 6.661 -1.908 -1.332 1.00 92.44 105 HIS A C 1
ATOM 806 O O . HIS A 1 105 ? 6.370 -3.105 -1.377 1.00 92.44 105 HIS A O 1
ATOM 812 N N . VAL A 1 106 ? 5.774 -0.944 -1.597 1.00 94.62 106 VAL A N 1
ATOM 813 C CA . VAL A 1 106 ? 4.395 -1.208 -2.027 1.00 94.62 106 VAL A CA 1
ATOM 814 C C . VAL A 1 106 ? 4.378 -1.946 -3.368 1.00 94.62 106 VAL A C 1
ATOM 816 O O . VAL A 1 106 ? 3.732 -2.988 -3.475 1.00 94.62 106 VAL A O 1
ATOM 819 N N . GLY A 1 107 ? 5.147 -1.481 -4.358 1.00 94.56 107 GLY A N 1
ATOM 820 C CA . GLY A 1 107 ? 5.250 -2.128 -5.668 1.00 94.56 107 GLY A CA 1
ATOM 821 C C . GLY A 1 107 ? 5.814 -3.550 -5.590 1.00 94.56 107 GLY A C 1
ATOM 822 O O . GLY A 1 107 ? 5.286 -4.467 -6.218 1.00 94.56 107 GLY A O 1
ATOM 823 N N . ARG A 1 108 ? 6.844 -3.783 -4.766 1.00 94.06 108 ARG A N 1
ATOM 824 C CA . ARG A 1 108 ? 7.386 -5.133 -4.525 1.00 94.06 108 ARG A CA 1
ATOM 825 C C . ARG A 1 108 ? 6.352 -6.058 -3.888 1.00 94.06 108 ARG A C 1
ATOM 827 O O . ARG A 1 108 ? 6.232 -7.204 -4.312 1.00 94.06 108 ARG A O 1
ATOM 834 N N . LEU A 1 109 ? 5.596 -5.567 -2.904 1.00 94.50 109 LEU A N 1
ATOM 835 C CA . LEU A 1 109 ? 4.525 -6.339 -2.275 1.00 94.50 109 LEU A CA 1
ATOM 836 C C . LEU A 1 109 ? 3.408 -6.664 -3.280 1.00 94.50 109 LEU A C 1
ATOM 838 O O . LEU A 1 109 ? 2.897 -7.781 -3.285 1.00 94.50 109 LEU A O 1
ATOM 842 N N . ALA A 1 110 ? 3.056 -5.725 -4.160 1.00 95.81 110 ALA A N 1
ATOM 843 C CA . ALA A 1 110 ? 2.079 -5.945 -5.225 1.00 95.81 110 ALA A CA 1
ATOM 844 C C . ALA A 1 110 ? 2.531 -7.047 -6.198 1.00 95.81 110 ALA A C 1
ATOM 846 O O . ALA A 1 110 ? 1.772 -7.982 -6.465 1.00 95.81 110 ALA A O 1
ATOM 847 N N . PHE A 1 111 ? 3.790 -7.007 -6.649 1.00 95.88 111 PHE A N 1
ATOM 848 C CA . PHE A 1 111 ? 4.374 -8.069 -7.474 1.00 95.88 111 PHE A CA 1
ATOM 849 C C . PHE A 1 111 ? 4.385 -9.428 -6.770 1.00 95.88 111 PHE A C 1
ATOM 851 O O . PHE A 1 111 ? 4.038 -10.435 -7.387 1.00 95.88 111 PHE A O 1
ATOM 858 N N . GLU A 1 112 ? 4.731 -9.467 -5.481 1.00 94.75 112 GLU A N 1
ATOM 859 C CA . GLU A 1 112 ? 4.674 -10.700 -4.695 1.00 94.75 112 GLU A CA 1
ATOM 860 C C . GLU A 1 112 ? 3.256 -11.284 -4.674 1.00 94.75 112 GLU A C 1
ATOM 862 O O . GLU A 1 112 ? 3.059 -12.476 -4.926 1.00 94.75 112 GLU A O 1
ATOM 867 N N . LEU A 1 113 ? 2.245 -10.461 -4.378 1.00 94.00 113 LEU A N 1
ATOM 868 C CA . LEU A 1 113 ? 0.859 -10.924 -4.347 1.00 94.00 113 LEU A CA 1
ATOM 869 C C . LEU A 1 113 ? 0.376 -11.378 -5.728 1.00 94.00 113 LEU A C 1
ATOM 871 O O . LEU A 1 113 ? -0.356 -12.368 -5.814 1.00 94.00 113 LEU A O 1
ATOM 875 N N . GLN A 1 114 ? 0.804 -10.697 -6.791 1.00 95.81 114 GLN A N 1
ATOM 876 C CA . GLN A 1 114 ? 0.502 -11.069 -8.170 1.00 95.81 114 GLN A CA 1
ATOM 877 C C . GLN A 1 114 ? 1.090 -12.439 -8.528 1.00 95.81 114 GLN A C 1
ATOM 879 O O . GLN A 1 114 ? 0.356 -13.292 -9.032 1.00 95.81 114 GLN A O 1
ATOM 884 N N . ASP A 1 115 ? 2.368 -12.687 -8.224 1.00 95.12 115 ASP A N 1
ATOM 885 C CA . ASP A 1 115 ? 3.025 -13.984 -8.458 1.00 95.12 115 ASP A CA 1
ATOM 886 C C . ASP A 1 115 ? 2.320 -15.114 -7.691 1.00 95.12 115 ASP A C 1
ATOM 888 O O . ASP A 1 115 ? 1.997 -16.176 -8.234 1.00 95.12 115 ASP A O 1
ATOM 892 N N . ARG A 1 116 ? 1.934 -14.828 -6.442 1.00 93.88 116 ARG A N 1
ATOM 893 C CA . ARG A 1 116 ? 1.162 -15.735 -5.581 1.00 93.88 116 ARG A CA 1
ATOM 894 C C . ARG A 1 116 ? -0.313 -15.866 -5.975 1.00 93.88 116 ARG A C 1
ATOM 896 O O . ARG A 1 116 ? -1.033 -16.637 -5.336 1.00 93.88 116 ARG A O 1
ATOM 903 N N . LYS A 1 117 ? -0.776 -15.141 -7.000 1.00 96.12 117 LYS A N 1
ATOM 904 C CA . LYS A 1 117 ? -2.172 -15.104 -7.477 1.00 96.12 117 LYS A CA 1
ATOM 905 C C . LYS A 1 117 ? -3.180 -14.738 -6.383 1.00 96.12 117 LYS A C 1
ATOM 907 O O . LYS A 1 117 ? -4.308 -15.233 -6.372 1.00 96.12 117 LYS A O 1
ATOM 912 N N . VAL A 1 118 ? -2.777 -13.883 -5.447 1.00 94.44 118 VAL A N 1
ATOM 913 C CA . VAL A 1 118 ? -3.647 -13.359 -4.392 1.00 94.44 118 VAL A CA 1
ATOM 914 C C . VAL A 1 118 ? -4.371 -12.127 -4.935 1.00 94.44 118 VAL A C 1
ATOM 916 O O . VAL A 1 118 ? -3.701 -11.185 -5.337 1.00 94.44 118 VAL A O 1
ATOM 919 N N . PRO A 1 119 ? -5.715 -12.071 -4.935 1.00 95.94 119 PRO A N 1
ATOM 920 C CA . PRO A 1 119 ? -6.429 -10.881 -5.392 1.00 95.94 119 PRO A CA 1
ATOM 921 C C . PRO A 1 119 ? -6.190 -9.670 -4.478 1.00 95.94 119 PRO A C 1
ATOM 923 O O . PRO A 1 119 ? -6.471 -9.715 -3.268 1.00 95.94 119 PRO A O 1
ATOM 926 N N . PHE A 1 120 ? -5.739 -8.560 -5.062 1.00 96.81 120 PHE A N 1
ATOM 927 C CA . PHE A 1 120 ? -5.513 -7.303 -4.355 1.00 96.81 120 PHE A CA 1
ATOM 928 C C . PHE A 1 120 ? -5.935 -6.076 -5.172 1.00 96.81 120 PHE A C 1
ATOM 930 O O . PHE A 1 120 ? -6.111 -6.158 -6.385 1.00 96.81 120 PHE A O 1
ATOM 937 N N . CYS A 1 121 ? -6.084 -4.951 -4.479 1.00 97.81 121 CYS A N 1
ATOM 938 C CA . CYS A 1 121 ? -6.072 -3.613 -5.055 1.00 97.81 121 CYS A CA 1
ATOM 939 C C . CYS A 1 121 ? -5.107 -2.722 -4.263 1.00 97.81 121 CYS A C 1
ATOM 941 O O . CYS A 1 121 ? -4.782 -3.016 -3.105 1.00 97.81 121 CYS A O 1
ATOM 943 N N . ILE A 1 122 ? -4.646 -1.656 -4.905 1.00 98.19 122 ILE A N 1
ATOM 944 C CA . ILE A 1 122 ? -3.800 -0.625 -4.321 1.00 98.19 122 ILE A CA 1
ATOM 945 C C . ILE A 1 122 ? -4.686 0.533 -3.864 1.00 98.19 122 ILE A C 1
ATOM 947 O O . ILE A 1 122 ? -5.426 1.105 -4.656 1.00 98.19 122 ILE A O 1
ATOM 951 N N . LEU A 1 123 ? -4.606 0.879 -2.586 1.00 97.88 123 LEU A N 1
ATOM 952 C CA . LEU A 1 123 ? -5.146 2.106 -2.028 1.00 97.88 123 LEU A CA 1
ATOM 953 C C . LEU A 1 123 ? -4.075 3.189 -2.131 1.00 97.88 123 LEU A C 1
ATOM 955 O O . LEU A 1 123 ? -3.097 3.168 -1.385 1.00 97.88 123 LEU A O 1
ATOM 959 N N . SER A 1 124 ? -4.294 4.131 -3.037 1.00 96.94 124 SER A N 1
ATOM 960 C CA . SER A 1 124 ? -3.440 5.297 -3.226 1.00 96.94 124 SER A CA 1
ATOM 961 C C . SER A 1 124 ? -4.259 6.468 -3.760 1.00 96.94 124 SER A C 1
ATOM 963 O O . SER A 1 124 ? -5.330 6.287 -4.343 1.00 96.94 124 SER A O 1
ATOM 965 N N . THR A 1 125 ? -3.758 7.678 -3.539 1.00 94.69 125 THR A N 1
ATOM 966 C CA . THR A 1 125 ? -4.215 8.896 -4.224 1.00 94.69 125 THR A CA 1
ATOM 967 C C . THR A 1 125 ? -3.118 9.506 -5.101 1.00 94.69 125 THR A C 1
ATOM 969 O O . THR A 1 125 ? -3.321 10.578 -5.673 1.00 94.69 125 THR A O 1
ATOM 972 N N . ASP A 1 126 ? -1.964 8.839 -5.204 1.00 92.88 126 ASP A N 1
ATOM 973 C CA . ASP A 1 126 ? -0.810 9.279 -5.979 1.00 92.88 126 ASP A CA 1
ATOM 974 C C . ASP A 1 126 ? -1.068 9.079 -7.479 1.00 92.88 126 ASP A C 1
ATOM 976 O O . ASP A 1 126 ? -0.963 7.977 -8.021 1.00 92.88 126 ASP A O 1
ATOM 980 N N . SER A 1 127 ? -1.468 10.168 -8.132 1.00 89.88 127 SER A N 1
ATOM 981 C CA . SER A 1 127 ? -1.962 10.203 -9.510 1.00 89.88 127 SER A CA 1
ATOM 982 C C . SER A 1 127 ? -1.307 11.323 -10.316 1.00 89.88 127 SER A C 1
ATOM 984 O O . SER A 1 127 ? -0.686 12.242 -9.774 1.00 89.88 127 SER A O 1
ATOM 986 N N . GLY A 1 128 ? -1.455 11.257 -11.636 1.00 87.31 128 GLY A N 1
ATOM 987 C CA . GLY A 1 128 ? -0.884 12.199 -12.584 1.00 87.31 128 GLY A CA 1
ATOM 988 C C . GLY A 1 128 ? 0.524 11.813 -13.029 1.00 87.31 128 GLY A C 1
ATOM 989 O O . GLY A 1 128 ? 0.874 10.640 -13.146 1.00 87.31 128 GLY A O 1
ATOM 990 N N . THR A 1 129 ? 1.336 12.826 -13.330 1.00 79.44 129 THR A N 1
ATOM 991 C CA . THR A 1 129 ? 2.673 12.648 -13.906 1.00 79.44 129 THR A CA 1
ATOM 992 C C . THR A 1 129 ? 3.727 13.318 -13.044 1.00 79.44 129 THR A C 1
ATOM 994 O O . THR A 1 129 ? 3.640 14.522 -12.789 1.00 79.44 129 THR A O 1
ATOM 997 N N . ASN A 1 130 ? 4.763 12.573 -12.678 1.00 75.06 130 ASN A N 1
ATOM 998 C CA . ASN A 1 130 ? 5.939 13.103 -12.003 1.00 75.06 130 ASN A CA 1
ATOM 999 C C . ASN A 1 130 ? 7.172 12.908 -12.910 1.00 75.06 130 ASN A C 1
ATOM 1001 O O . ASN A 1 130 ? 7.357 11.825 -13.462 1.00 75.06 130 ASN A O 1
ATOM 1005 N N . PRO A 1 131 ? 7.989 13.957 -13.143 1.00 74.00 131 PRO A N 1
ATOM 1006 C CA . PRO A 1 131 ? 9.115 13.874 -14.072 1.00 74.00 131 PRO A CA 1
ATOM 1007 C C . PRO A 1 131 ? 10.305 13.062 -13.545 1.00 74.00 131 PRO A C 1
ATOM 1009 O O . PRO A 1 131 ? 11.186 12.737 -14.334 1.00 74.00 131 PRO A O 1
ATOM 1012 N N . LEU A 1 132 ? 10.367 12.785 -12.238 1.00 78.88 132 LEU A N 1
ATOM 1013 C CA . LEU A 1 132 ? 11.539 12.176 -11.598 1.00 78.88 132 LEU A CA 1
ATOM 1014 C C . LEU A 1 132 ? 11.321 10.714 -11.214 1.00 78.88 132 LEU A C 1
ATOM 1016 O O . LEU A 1 132 ? 12.245 9.916 -11.311 1.00 78.88 132 LEU A O 1
ATOM 1020 N N . VAL A 1 133 ? 10.110 10.365 -10.786 1.00 84.69 133 VAL A N 1
ATOM 1021 C CA . VAL A 1 133 ? 9.740 9.007 -10.368 1.00 84.69 133 VAL A CA 1
ATOM 1022 C C . VAL A 1 133 ? 8.322 8.698 -10.842 1.00 84.69 133 VAL A C 1
ATOM 1024 O O . VAL A 1 133 ? 7.523 9.631 -10.939 1.00 84.69 133 VAL A O 1
ATOM 1027 N N . PRO A 1 134 ? 7.980 7.433 -11.131 1.00 89.69 134 PRO A N 1
ATOM 1028 C CA . PRO A 1 134 ? 6.616 7.086 -11.505 1.00 89.69 134 PRO A CA 1
ATOM 1029 C C . PRO A 1 134 ? 5.662 7.261 -10.320 1.00 89.69 134 PRO A C 1
ATOM 1031 O O . PRO A 1 134 ? 6.030 6.987 -9.175 1.00 89.69 134 PRO A O 1
ATOM 1034 N N . THR A 1 135 ? 4.433 7.682 -10.609 1.00 92.69 135 THR A N 1
ATOM 1035 C CA . THR A 1 135 ? 3.334 7.684 -9.633 1.00 92.69 135 THR A CA 1
ATOM 1036 C C . THR A 1 135 ? 2.784 6.272 -9.428 1.00 92.69 135 THR A C 1
ATOM 1038 O O . THR A 1 135 ? 2.977 5.382 -10.266 1.00 92.69 135 THR A O 1
ATOM 1041 N N . MET A 1 136 ? 2.061 6.050 -8.330 1.00 95.25 136 MET A N 1
ATOM 1042 C CA . MET A 1 136 ? 1.370 4.779 -8.099 1.00 95.25 136 MET A CA 1
ATOM 1043 C C . MET A 1 136 ? 0.351 4.467 -9.201 1.00 95.25 136 MET A C 1
ATOM 1045 O O . MET A 1 136 ? 0.253 3.313 -9.617 1.00 95.25 136 MET A O 1
ATOM 1049 N N . GLU A 1 137 ? -0.355 5.480 -9.713 1.00 95.94 137 GLU A N 1
ATOM 1050 C CA . GLU A 1 137 ? -1.244 5.349 -10.874 1.00 95.94 137 GLU A CA 1
ATOM 1051 C C . GLU A 1 137 ? -0.500 4.781 -12.091 1.00 95.94 137 GLU A C 1
ATOM 1053 O O . GLU A 1 137 ? -0.920 3.766 -12.641 1.00 95.94 137 GLU A O 1
ATOM 1058 N N . GLN A 1 138 ? 0.658 5.350 -12.448 1.00 95.00 138 GLN A N 1
ATOM 1059 C CA . GLN A 1 138 ? 1.463 4.870 -13.578 1.00 95.00 138 GLN A CA 1
ATOM 1060 C C . GLN A 1 138 ? 1.940 3.423 -13.388 1.00 95.00 138 GLN A C 1
ATOM 1062 O O . GLN A 1 138 ? 1.932 2.640 -14.339 1.00 95.00 138 GLN A O 1
ATOM 1067 N N . LEU A 1 139 ? 2.342 3.049 -12.167 1.00 95.44 139 LEU A N 1
ATOM 1068 C CA . LEU A 1 139 ? 2.728 1.668 -11.858 1.00 95.44 139 LEU A CA 1
ATOM 1069 C C . LEU A 1 139 ? 1.542 0.710 -11.990 1.00 95.44 139 LEU A C 1
ATOM 1071 O O . LEU A 1 139 ? 1.692 -0.373 -12.554 1.00 95.44 139 LEU A O 1
ATOM 1075 N N . CYS A 1 140 ? 0.377 1.098 -11.470 1.00 97.00 140 CYS A N 1
ATOM 1076 C CA . CYS A 1 140 ? -0.827 0.278 -11.519 1.00 97.00 140 CYS A CA 1
ATOM 1077 C C . CYS A 1 140 ? -1.309 0.074 -12.956 1.00 97.00 140 CYS A C 1
ATOM 1079 O O . CYS A 1 140 ? -1.612 -1.060 -13.325 1.00 97.00 140 CYS A O 1
ATOM 1081 N N . ASP A 1 141 ? -1.319 1.130 -13.767 1.00 96.44 141 ASP A N 1
ATOM 1082 C CA . ASP A 1 141 ? -1.737 1.071 -15.167 1.00 96.44 141 ASP A CA 1
ATOM 1083 C C . ASP A 1 141 ? -0.838 0.141 -15.989 1.00 96.44 141 ASP A C 1
ATOM 1085 O O . ASP A 1 141 ? -1.337 -0.750 -16.680 1.00 96.44 141 ASP A O 1
ATOM 1089 N N . GLU A 1 142 ? 0.487 0.288 -15.876 1.00 96.31 142 GLU A N 1
ATOM 1090 C CA . GLU A 1 142 ? 1.440 -0.539 -16.628 1.00 96.31 142 GLU A CA 1
ATOM 1091 C C . GLU A 1 142 ? 1.437 -2.001 -16.150 1.00 96.31 142 GLU A C 1
ATOM 1093 O O . GLU A 1 142 ? 1.531 -2.930 -16.954 1.00 96.31 142 GLU A O 1
ATOM 1098 N N . ALA A 1 143 ? 1.298 -2.239 -14.841 1.00 96.44 143 ALA A N 1
ATOM 1099 C CA . ALA A 1 143 ? 1.279 -3.592 -14.283 1.00 96.44 143 ALA A CA 1
ATOM 1100 C C . ALA A 1 143 ? -0.097 -4.281 -14.364 1.00 96.44 143 ALA A C 1
ATOM 1102 O O . ALA A 1 143 ? -0.198 -5.491 -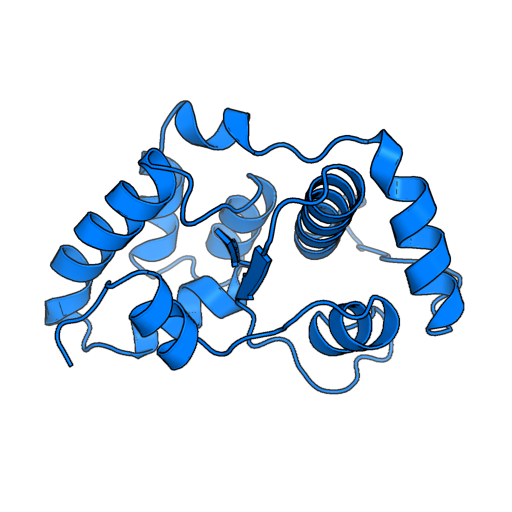14.126 1.00 96.44 143 ALA A O 1
ATOM 1103 N N . GLY A 1 144 ? -1.159 -3.532 -14.680 1.00 96.62 144 GLY A N 1
ATOM 1104 C CA . GLY A 1 144 ? -2.543 -4.003 -14.668 1.00 96.62 144 GLY A CA 1
ATOM 1105 C C . GLY A 1 144 ? -3.107 -4.241 -13.262 1.00 96.62 144 GLY A C 1
ATOM 1106 O O . GLY A 1 144 ? -3.946 -5.127 -13.075 1.00 96.62 144 GLY A O 1
ATOM 1107 N N . TRP A 1 145 ? -2.633 -3.502 -12.257 1.00 97.56 145 TRP A N 1
ATOM 1108 C CA . TRP A 1 145 ? -3.160 -3.555 -10.893 1.00 97.56 145 TRP A CA 1
ATOM 1109 C C . TRP A 1 145 ? -4.363 -2.623 -10.739 1.00 97.56 145 TRP A C 1
ATOM 1111 O O . TRP A 1 145 ? -4.387 -1.521 -11.275 1.00 97.56 145 TRP A O 1
ATOM 1121 N N . ALA A 1 146 ? -5.364 -3.041 -9.964 1.00 97.50 146 ALA A N 1
ATOM 1122 C CA . ALA A 1 146 ? -6.482 -2.163 -9.632 1.00 97.50 146 ALA A CA 1
ATOM 1123 C C . ALA A 1 146 ? -6.033 -1.118 -8.602 1.00 97.50 146 ALA A C 1
ATOM 1125 O O . ALA A 1 146 ? -5.715 -1.490 -7.470 1.00 97.50 146 ALA A O 1
ATOM 1126 N N . MET A 1 147 ? -6.036 0.162 -8.976 1.00 97.56 147 MET A N 1
ATOM 1127 C CA . MET A 1 147 ? -5.885 1.277 -8.040 1.00 97.56 147 MET A CA 1
ATOM 1128 C C . MET A 1 147 ? -7.265 1.810 -7.650 1.00 97.56 147 MET A C 1
ATOM 1130 O O . MET A 1 147 ? -8.074 2.145 -8.510 1.00 97.56 147 MET A O 1
ATOM 1134 N N . GLU A 1 148 ? -7.538 1.879 -6.351 1.00 97.38 148 GLU A N 1
ATOM 1135 C CA . GLU A 1 148 ? -8.838 2.252 -5.802 1.00 97.38 148 GLU A CA 1
ATOM 1136 C C . GLU A 1 148 ? -8.701 3.417 -4.821 1.00 97.38 148 GLU A C 1
ATOM 1138 O O . GLU A 1 148 ? -7.820 3.444 -3.958 1.00 97.38 148 GLU A O 1
ATOM 1143 N N . GLY A 1 149 ? -9.624 4.373 -4.919 1.00 95.19 149 GLY A N 1
ATOM 1144 C CA . GLY A 1 149 ? -9.646 5.529 -4.030 1.00 95.19 149 GLY A CA 1
ATOM 1145 C C . GLY A 1 149 ? -10.077 5.184 -2.594 1.00 95.19 149 GLY A C 1
ATOM 1146 O O . GLY A 1 149 ? -10.683 4.132 -2.348 1.00 95.19 149 GLY A O 1
ATOM 1147 N N . PRO A 1 150 ? -9.860 6.101 -1.632 1.00 96.38 150 PRO A N 1
ATOM 1148 C CA . PRO A 1 150 ? -10.164 5.869 -0.221 1.00 96.38 150 PRO A CA 1
ATOM 1149 C C . PRO A 1 150 ? -11.595 5.405 0.057 1.00 96.38 150 PRO A C 1
ATOM 1151 O O . PRO A 1 150 ? -11.791 4.436 0.785 1.00 96.38 150 PRO A O 1
ATOM 1154 N N . ALA A 1 151 ? -12.601 6.036 -0.555 1.00 95.50 151 ALA A N 1
ATOM 1155 C CA . ALA A 1 151 ? -14.004 5.682 -0.331 1.00 95.50 151 ALA A CA 1
ATOM 1156 C C . ALA A 1 151 ? -14.312 4.230 -0.737 1.00 95.50 151 ALA A C 1
ATOM 1158 O O . ALA A 1 151 ? -14.974 3.501 0.004 1.00 95.50 151 ALA A O 1
ATOM 1159 N N . LYS A 1 152 ? -13.777 3.779 -1.881 1.00 96.25 152 LYS A N 1
ATOM 1160 C CA . LYS A 1 152 ? -13.985 2.408 -2.356 1.00 96.25 152 LYS A CA 1
ATOM 1161 C C . LYS A 1 152 ? -13.264 1.399 -1.469 1.00 96.25 152 LYS A C 1
ATOM 1163 O O . LYS A 1 152 ? -13.833 0.374 -1.100 1.00 96.25 152 LYS A O 1
ATOM 1168 N N . CYS A 1 153 ? -12.035 1.707 -1.065 1.00 96.62 153 CYS A N 1
ATOM 1169 C CA . CYS A 1 153 ? -11.285 0.881 -0.125 1.00 96.62 153 CYS A CA 1
ATOM 1170 C C . CYS A 1 153 ? -11.959 0.802 1.252 1.00 96.62 153 CYS A C 1
ATOM 1172 O O . CYS A 1 153 ? -11.983 -0.274 1.847 1.00 96.62 153 CYS A O 1
ATOM 1174 N N . ALA A 1 154 ? -12.568 1.888 1.736 1.00 95.81 154 ALA A N 1
ATOM 1175 C CA . ALA A 1 154 ? -13.340 1.882 2.975 1.00 95.81 154 ALA A CA 1
ATOM 1176 C C . ALA A 1 154 ? -14.559 0.950 2.896 1.00 95.81 154 ALA A C 1
ATOM 1178 O O . ALA A 1 154 ? -14.807 0.204 3.844 1.00 95.81 154 ALA A O 1
ATOM 1179 N N . GLU A 1 155 ? -15.266 0.926 1.761 1.00 95.56 155 GLU A N 1
ATOM 1180 C CA . GLU A 1 155 ? -16.353 -0.026 1.485 1.00 95.56 155 GLU A CA 1
ATOM 1181 C C . GLU A 1 155 ? -15.835 -1.478 1.478 1.00 95.56 155 GLU A C 1
ATOM 1183 O O . GLU A 1 155 ? -16.344 -2.330 2.210 1.00 95.56 155 GLU A O 1
ATOM 1188 N N . LEU A 1 156 ? -14.769 -1.758 0.716 1.00 94.88 156 LEU A N 1
ATOM 1189 C CA . LEU A 1 156 ? -14.161 -3.095 0.596 1.00 94.88 156 LEU A CA 1
ATOM 1190 C C . LEU A 1 156 ? -13.651 -3.646 1.935 1.00 94.88 156 LEU A C 1
ATOM 1192 O O . LEU A 1 156 ? -13.673 -4.859 2.181 1.00 94.88 156 LEU A O 1
ATOM 1196 N N . LEU A 1 157 ? -13.165 -2.759 2.799 1.00 95.56 157 LEU A N 1
ATOM 1197 C CA . LEU A 1 157 ? -12.687 -3.079 4.140 1.00 95.56 157 LEU A CA 1
ATOM 1198 C C . LEU A 1 157 ? -13.807 -3.046 5.191 1.00 95.56 157 LEU A C 1
ATOM 1200 O O . LEU A 1 157 ? -13.615 -3.561 6.293 1.00 95.56 157 LEU A O 1
ATOM 1204 N N . SER A 1 158 ? -14.996 -2.553 4.832 1.00 94.31 158 SER A N 1
ATOM 1205 C CA . SER A 1 158 ? -16.139 -2.383 5.736 1.00 94.31 158 SER A CA 1
ATOM 1206 C C . SER A 1 158 ? -15.778 -1.504 6.943 1.00 94.31 158 SER A C 1
ATOM 1208 O O . SER A 1 158 ? -16.074 -1.846 8.086 1.00 94.31 158 SER A O 1
ATOM 1210 N N . LEU A 1 159 ? -15.057 -0.406 6.688 1.00 90.75 159 LEU A N 1
ATOM 1211 C CA . LEU A 1 159 ? -14.537 0.488 7.731 1.00 90.75 159 LEU A CA 1
ATOM 1212 C C . LEU A 1 159 ? -15.586 1.457 8.271 1.00 90.75 159 LEU A C 1
ATOM 1214 O O . LEU A 1 159 ? -15.496 1.858 9.433 1.00 90.75 159 LEU A O 1
ATOM 1218 N N . LEU A 1 160 ? -16.538 1.832 7.419 1.00 85.06 160 LEU A N 1
ATOM 1219 C CA . LEU A 1 160 ? -17.586 2.805 7.687 1.00 85.06 160 LEU A CA 1
ATOM 1220 C C . LEU A 1 160 ? -18.942 2.153 7.396 1.00 85.06 160 LEU A C 1
ATOM 1222 O O . LEU A 1 160 ? -19.087 1.431 6.408 1.00 85.06 160 LEU A O 1
ATOM 1226 N N . GLU A 1 161 ? -19.920 2.399 8.264 1.00 66.62 161 GLU A N 1
ATOM 1227 C CA . GLU A 1 161 ? -21.325 2.140 7.951 1.00 66.62 161 GLU A CA 1
ATOM 1228 C C . GLU A 1 161 ? -21.798 3.307 7.077 1.00 66.62 161 GLU A C 1
ATOM 1230 O O . GLU A 1 161 ? -21.931 4.429 7.565 1.00 66.62 161 GLU A O 1
ATOM 1235 N N . PHE A 1 162 ? -21.937 3.058 5.775 1.00 51.88 162 PHE A N 1
ATOM 1236 C CA . PHE A 1 162 ? -22.479 4.022 4.816 1.00 51.88 162 PHE A CA 1
ATOM 1237 C C . PHE A 1 162 ? -24.000 3.897 4.712 1.00 51.88 162 PHE A C 1
ATOM 1239 O O . PHE A 1 162 ? -24.497 2.745 4.722 1.00 51.88 162 PHE A O 1
#

Secondary structure (DSSP, 8-state):
-EEE-HHHHHHHHTTS-TTTHHHHHHHHHHHHHTTSEE--HHHHHHHHHHTTTSHHHHHHHHTTTTTGGGPPPGGGHHHHHHHHHHTT-TT-S--TTSPPPHHHHHHHHHHHHHHTT---EEE----S--SSS--HHHHHHHHT--EE-HHHHHHHHT-S--

Sequence (162 aa):
MVIADAQGLIGLLDLVPKSDQKPLFDNVTRCFESGRLRFPQEVIEELHIIARNDFISGWGTGLGATRDAYTADIAYLRPLMALVACLGFSEGFEALDNKDPAIIHVGRLAFELQDRKVPFCILSTDSGTNPLVPTMEQLCDEAGWAMEGPAKCAELLSLLEF